Protein AF-A0A2D8RIL1-F1 (afdb_monomer_lite)

Radius of gyration: 15.76 Å; chains: 1; bounding box: 29×34×38 Å

Structure (mmCIF, N/CA/C/O backbone):
data_AF-A0A2D8RIL1-F1
#
_entry.id   AF-A0A2D8RIL1-F1
#
loop_
_atom_site.group_PDB
_atom_site.id
_atom_site.type_symbol
_atom_site.label_atom_id
_atom_site.label_alt_id
_atom_site.label_comp_id
_atom_site.label_asym_id
_atom_site.label_entity_id
_atom_site.label_seq_id
_atom_site.pdbx_PDB_ins_code
_atom_site.Cartn_x
_atom_site.Cartn_y
_atom_site.Cartn_z
_atom_site.occupancy
_atom_site.B_iso_or_equiv
_atom_site.auth_seq_id
_atom_site.auth_comp_id
_atom_site.auth_asym_id
_atom_site.auth_atom_id
_atom_site.pdbx_PDB_model_num
ATOM 1 N N . MET A 1 1 ? 9.813 5.042 19.261 1.00 64.31 1 MET A N 1
ATOM 2 C CA . MET A 1 1 ? 8.491 4.828 18.635 1.00 64.31 1 MET A CA 1
ATOM 3 C C . MET A 1 1 ? 8.563 5.105 17.135 1.00 64.31 1 MET A C 1
ATOM 5 O O . MET A 1 1 ? 8.179 4.227 16.381 1.00 64.31 1 MET A O 1
ATOM 9 N N . GLU A 1 2 ? 9.185 6.215 16.715 1.00 78.81 2 GLU A N 1
ATOM 10 C CA . GLU A 1 2 ? 9.468 6.561 15.301 1.00 78.81 2 GLU A CA 1
ATOM 11 C C . GLU A 1 2 ? 10.093 5.427 14.464 1.00 78.81 2 GLU A C 1
ATOM 13 O O . GLU A 1 2 ? 9.521 5.018 13.462 1.00 78.81 2 GLU A O 1
ATOM 18 N N . ALA A 1 3 ? 11.191 4.816 14.923 1.00 75.94 3 ALA A N 1
ATOM 19 C CA . ALA A 1 3 ? 11.885 3.767 14.159 1.00 75.94 3 ALA A CA 1
ATOM 20 C C . ALA A 1 3 ? 11.022 2.524 13.839 1.00 75.94 3 ALA A C 1
ATOM 22 O O . ALA A 1 3 ? 11.251 1.834 12.849 1.00 75.94 3 ALA A O 1
ATOM 23 N N . VAL A 1 4 ? 10.019 2.219 14.672 1.00 80.50 4 VAL A N 1
ATOM 24 C CA . VAL A 1 4 ? 9.105 1.086 14.436 1.00 80.50 4 VAL A CA 1
ATOM 25 C C . VAL A 1 4 ? 8.072 1.447 13.370 1.00 80.50 4 VAL A C 1
ATOM 27 O O . VAL A 1 4 ? 7.732 0.603 12.541 1.00 80.50 4 VAL A O 1
ATOM 30 N N . LEU A 1 5 ? 7.607 2.701 13.361 1.00 82.19 5 LEU A N 1
ATOM 31 C CA . LEU A 1 5 ? 6.704 3.210 12.331 1.00 82.19 5 LEU A CA 1
ATOM 32 C C . LEU A 1 5 ? 7.401 3.225 10.968 1.00 82.19 5 LEU A C 1
ATOM 34 O O . LEU A 1 5 ? 6.853 2.683 10.010 1.00 82.19 5 LEU A O 1
ATOM 38 N N . GLU A 1 6 ? 8.634 3.726 10.900 1.00 84.44 6 GLU A N 1
ATOM 39 C CA . GLU A 1 6 ? 9.440 3.725 9.672 1.00 84.44 6 GLU A CA 1
ATOM 40 C C . GLU A 1 6 ? 9.675 2.307 9.136 1.00 84.44 6 GLU A C 1
ATOM 42 O O . GLU A 1 6 ? 9.470 2.048 7.948 1.00 84.44 6 GLU A O 1
ATOM 47 N N . LEU A 1 7 ? 10.030 1.358 10.012 1.00 86.88 7 LEU A N 1
ATOM 48 C CA . LEU A 1 7 ? 10.196 -0.043 9.625 1.00 86.88 7 LEU A CA 1
ATOM 49 C C . LEU A 1 7 ? 8.884 -0.641 9.102 1.00 86.88 7 LEU A C 1
ATOM 51 O O . LEU A 1 7 ? 8.882 -1.320 8.077 1.00 86.88 7 LEU A O 1
ATOM 55 N N . SER A 1 8 ? 7.763 -0.378 9.777 1.00 87.69 8 SER A N 1
ATOM 56 C CA . SER A 1 8 ? 6.456 -0.880 9.345 1.00 87.69 8 SER A CA 1
ATOM 57 C C . SER A 1 8 ? 6.053 -0.329 7.974 1.00 87.69 8 SER A C 1
ATOM 59 O O . SER A 1 8 ? 5.581 -1.084 7.124 1.00 87.69 8 SER A O 1
ATOM 61 N N . GLN A 1 9 ? 6.327 0.951 7.714 1.00 90.12 9 GLN A N 1
ATOM 62 C CA . GLN A 1 9 ? 6.082 1.575 6.420 1.00 90.12 9 GLN A CA 1
ATOM 63 C C . GLN A 1 9 ? 6.967 0.960 5.333 1.00 90.12 9 GLN A C 1
ATOM 65 O O . GLN A 1 9 ? 6.468 0.626 4.261 1.00 90.12 9 GLN A O 1
ATOM 70 N N . ALA A 1 10 ? 8.2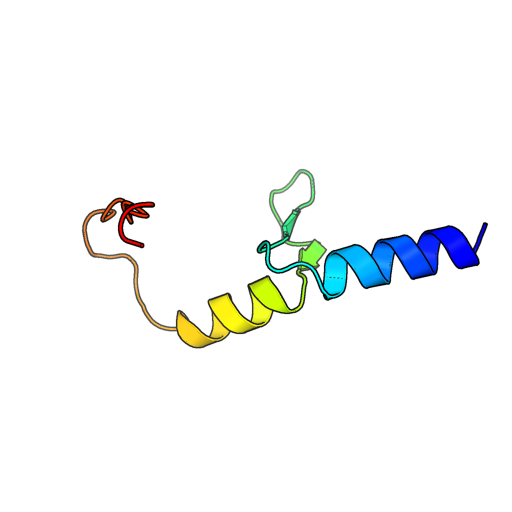54 0.749 5.617 1.00 92.06 10 ALA A N 1
ATOM 71 C CA . ALA A 1 10 ? 9.175 0.119 4.676 1.00 92.06 10 ALA A CA 1
ATOM 72 C C . ALA A 1 10 ? 8.731 -1.308 4.313 1.00 92.06 10 ALA A C 1
ATOM 74 O O . ALA A 1 10 ? 8.731 -1.678 3.140 1.00 92.06 10 ALA A O 1
ATOM 75 N N . LEU A 1 11 ? 8.288 -2.098 5.296 1.00 93.44 11 LEU A N 1
ATOM 76 C CA . LEU A 1 11 ? 7.778 -3.450 5.054 1.00 93.44 11 LEU A CA 1
ATOM 77 C C . LEU A 1 11 ? 6.537 -3.447 4.155 1.00 93.44 11 LEU A C 1
ATOM 79 O O . LEU A 1 11 ? 6.439 -4.273 3.250 1.00 93.44 11 LEU A O 1
ATOM 83 N N . VAL A 1 12 ? 5.602 -2.519 4.373 1.00 95.31 12 VAL A N 1
ATOM 84 C CA . VAL A 1 12 ? 4.392 -2.400 3.543 1.00 95.31 12 VAL A CA 1
ATOM 85 C C . VAL A 1 12 ? 4.734 -1.946 2.122 1.00 95.31 12 VAL A C 1
ATOM 87 O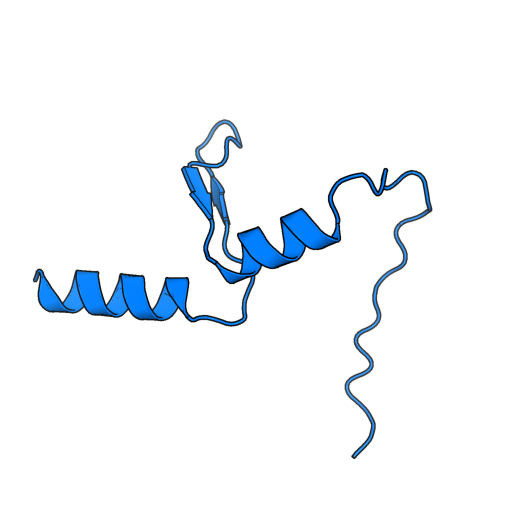 O . VAL A 1 12 ? 4.209 -2.505 1.154 1.00 95.31 12 VAL A O 1
ATOM 90 N N . GLU A 1 13 ? 5.636 -0.974 1.983 1.00 95.81 13 GLU A N 1
ATOM 91 C CA . GLU A 1 13 ? 6.004 -0.392 0.690 1.00 95.81 13 GLU A CA 1
ATOM 92 C C . GLU A 1 13 ? 6.785 -1.374 -0.195 1.00 95.81 13 GLU A C 1
ATOM 94 O O . GLU A 1 13 ? 6.599 -1.404 -1.412 1.00 95.81 13 GLU A O 1
ATOM 99 N N . HIS A 1 14 ? 7.620 -2.216 0.419 1.00 94.75 14 HIS A N 1
ATOM 100 C CA . HIS A 1 14 ? 8.436 -3.212 -0.277 1.00 94.75 14 HIS A CA 1
ATOM 101 C C . HIS A 1 14 ? 7.809 -4.611 -0.337 1.00 94.75 14 HIS A C 1
ATOM 103 O O . HIS A 1 14 ? 8.388 -5.514 -0.944 1.00 94.75 14 HIS A O 1
ATOM 109 N N . SER A 1 15 ? 6.629 -4.808 0.254 1.00 94.50 15 SER A N 1
ATOM 110 C CA . SER A 1 15 ? 5.895 -6.068 0.142 1.00 94.50 15 SER A CA 1
ATOM 111 C C . SER A 1 15 ? 5.459 -6.332 -1.302 1.00 94.50 15 SER A C 1
ATOM 113 O O . SER A 1 15 ? 4.980 -5.438 -2.000 1.00 94.50 15 SER A O 1
ATOM 115 N N . ALA A 1 16 ? 5.575 -7.589 -1.740 1.00 94.44 16 ALA A N 1
ATOM 116 C CA . ALA A 1 16 ? 5.068 -8.034 -3.039 1.00 94.44 16 ALA A CA 1
ATOM 117 C C . ALA A 1 16 ? 3.529 -8.076 -3.092 1.00 94.44 16 ALA A C 1
ATOM 119 O O . ALA A 1 16 ? 2.947 -8.058 -4.176 1.00 94.44 16 ALA A O 1
ATOM 120 N N . SER A 1 17 ? 2.862 -8.122 -1.935 1.00 94.44 17 SER A N 1
ATOM 121 C CA . SER A 1 17 ? 1.403 -8.094 -1.858 1.00 94.44 17 SER A CA 1
ATOM 122 C C . SER A 1 17 ? 0.863 -6.732 -2.285 1.00 94.44 17 SER A C 1
ATOM 124 O O . SER A 1 17 ? 1.379 -5.687 -1.885 1.00 94.44 17 SER A O 1
ATOM 126 N N . HIS A 1 18 ? -0.228 -6.730 -3.049 1.00 94.75 18 HIS A N 1
ATOM 127 C CA . HIS A 1 18 ? -0.963 -5.505 -3.350 1.00 94.75 18 HIS A CA 1
ATOM 128 C C . HIS A 1 18 ? -1.726 -5.053 -2.098 1.00 94.75 18 HIS A C 1
ATOM 130 O O . HIS A 1 18 ? -2.621 -5.759 -1.634 1.00 94.75 18 HIS A O 1
ATOM 136 N N . VAL A 1 19 ? -1.381 -3.885 -1.554 1.00 94.94 19 VAL A N 1
ATOM 137 C CA . VAL A 1 19 ? -2.007 -3.349 -0.337 1.00 94.94 19 VAL A CA 1
ATOM 138 C C . VAL A 1 19 ? -2.878 -2.147 -0.680 1.00 94.94 19 VAL A C 1
ATOM 140 O O . VAL A 1 19 ? -2.440 -1.227 -1.371 1.00 94.94 19 VAL A O 1
ATOM 143 N N . VAL A 1 20 ? -4.100 -2.154 -0.149 1.00 95.44 20 VAL A N 1
ATOM 144 C CA . VAL A 1 20 ? -5.051 -1.040 -0.171 1.00 95.44 20 VAL A CA 1
ATOM 145 C C . VAL A 1 20 ? -5.580 -0.830 1.239 1.00 95.44 20 VAL A C 1
ATOM 147 O O . VAL A 1 20 ? -6.004 -1.778 1.896 1.00 95.44 20 VAL A O 1
ATOM 150 N N . VAL A 1 21 ? -5.593 0.425 1.677 1.00 94.88 21 VAL A N 1
ATOM 151 C CA . VAL A 1 21 ? -6.333 0.858 2.864 1.00 94.88 21 VAL A CA 1
ATOM 152 C C . VAL A 1 21 ? -7.495 1.715 2.389 1.00 94.88 21 VAL A C 1
ATOM 154 O O . VAL A 1 21 ? -7.293 2.661 1.623 1.00 94.88 21 VAL A O 1
ATOM 157 N N . ILE A 1 22 ? -8.700 1.387 2.845 1.00 97.12 22 ILE A N 1
ATOM 158 C CA . ILE A 1 22 ? -9.929 2.133 2.564 1.00 97.12 22 ILE A CA 1
ATOM 159 C C . ILE A 1 22 ? -10.493 2.748 3.844 1.00 97.12 22 ILE A C 1
ATOM 161 O O . ILE A 1 22 ? -10.210 2.270 4.941 1.00 97.12 22 ILE A O 1
ATOM 165 N N . ASP A 1 23 ? -11.280 3.811 3.699 1.00 96.62 23 ASP A N 1
ATOM 166 C CA . ASP A 1 23 ? -12.136 4.303 4.778 1.00 96.62 23 ASP A CA 1
ATOM 167 C C . ASP A 1 23 ? -13.493 3.579 4.820 1.00 96.62 23 ASP A C 1
ATOM 169 O O . ASP A 1 23 ? -13.798 2.728 3.983 1.00 96.62 23 ASP A O 1
ATOM 173 N N . GLU A 1 24 ? -14.322 3.936 5.802 1.00 97.56 24 GLU A N 1
ATOM 174 C CA . GLU A 1 24 ? -15.663 3.372 6.017 1.00 97.56 24 GLU A CA 1
ATOM 175 C C . GLU A 1 24 ? -16.614 3.599 4.833 1.00 97.56 24 GLU A C 1
ATOM 177 O O . GLU A 1 24 ? -17.566 2.847 4.643 1.00 97.56 24 GLU A O 1
ATOM 182 N N . SER A 1 25 ? -16.346 4.614 4.007 1.00 97.12 25 SER A N 1
ATOM 183 C CA . SER A 1 25 ? -17.110 4.892 2.788 1.00 97.12 25 SER A CA 1
ATOM 184 C C . SER A 1 25 ? -16.590 4.127 1.565 1.00 97.12 25 SER A C 1
ATOM 186 O O . SER A 1 25 ? -17.094 4.311 0.457 1.00 97.12 25 SER A O 1
ATOM 188 N N . GLY A 1 26 ? -15.572 3.279 1.746 1.00 93.69 26 GLY A N 1
ATOM 189 C CA . GLY A 1 26 ? -14.939 2.504 0.685 1.00 93.69 26 GLY A CA 1
ATOM 190 C C . GLY A 1 26 ? -13.958 3.304 -0.174 1.00 93.69 26 GLY A C 1
ATOM 191 O O . GLY A 1 26 ? -13.519 2.813 -1.216 1.00 93.69 26 GLY A O 1
ATOM 192 N N . ARG A 1 27 ? -13.594 4.533 0.216 1.00 95.81 27 ARG A N 1
ATOM 193 C CA . ARG A 1 27 ? -12.629 5.343 -0.541 1.00 95.81 27 ARG A CA 1
ATOM 194 C C . ARG A 1 27 ? -11.208 4.925 -0.199 1.00 95.81 27 ARG A C 1
ATOM 196 O O . ARG A 1 27 ? -10.871 4.739 0.967 1.00 95.81 27 ARG A O 1
ATOM 203 N N . ILE A 1 28 ? -10.355 4.833 -1.217 1.00 95.38 28 ILE A N 1
ATOM 204 C CA . ILE A 1 28 ? -8.931 4.521 -1.049 1.00 95.38 28 ILE A CA 1
ATOM 205 C C . ILE A 1 28 ? -8.242 5.660 -0.286 1.00 95.38 28 ILE A C 1
ATOM 207 O O . ILE A 1 28 ? -8.281 6.816 -0.705 1.00 95.38 28 ILE A O 1
ATOM 211 N N . ARG A 1 29 ? -7.577 5.310 0.816 1.00 96.62 29 ARG A N 1
ATOM 212 C CA . ARG A 1 29 ? -6.770 6.204 1.658 1.00 96.62 29 ARG A CA 1
ATOM 213 C C . ARG A 1 29 ? -5.272 6.000 1.457 1.00 96.62 29 ARG A C 1
ATOM 215 O O . ARG A 1 29 ? -4.519 6.958 1.585 1.00 96.62 29 ARG A O 1
ATOM 222 N N . TYR A 1 30 ? -4.850 4.777 1.135 1.00 95.06 30 TYR A N 1
ATOM 223 C CA . TYR A 1 30 ? -3.453 4.441 0.857 1.00 95.06 30 TYR A CA 1
ATOM 224 C C . TYR A 1 30 ? -3.344 3.222 -0.068 1.00 95.06 30 TYR A C 1
ATOM 226 O O . TYR A 1 30 ? -4.198 2.332 -0.044 1.00 95.06 30 TYR A O 1
ATOM 234 N N . VAL A 1 31 ? -2.272 3.199 -0.861 1.00 96.19 31 VAL A N 1
ATOM 235 C CA . VAL A 1 31 ? -1.837 2.096 -1.725 1.00 96.19 31 VAL A CA 1
ATOM 236 C C . VAL A 1 31 ? -0.317 1.977 -1.651 1.00 96.19 31 VAL A C 1
ATOM 238 O O . VAL A 1 31 ? 0.357 3.003 -1.591 1.00 96.19 31 VAL A O 1
ATOM 241 N N . ASN A 1 32 ? 0.221 0.758 -1.712 1.00 96.69 32 ASN A N 1
ATOM 242 C CA . ASN A 1 32 ? 1.672 0.551 -1.806 1.00 96.69 32 ASN A CA 1
ATOM 243 C C . ASN A 1 32 ? 2.179 0.536 -3.263 1.00 96.69 32 ASN A C 1
ATOM 245 O O . ASN A 1 32 ? 1.395 0.463 -4.220 1.00 96.69 32 ASN A O 1
ATOM 249 N N . ALA A 1 33 ? 3.503 0.561 -3.456 1.00 96.25 33 ALA A N 1
ATOM 250 C CA . ALA A 1 33 ? 4.137 0.487 -4.774 1.00 96.25 33 ALA A CA 1
ATOM 251 C C . ALA A 1 33 ? 3.660 -0.697 -5.630 1.00 96.25 33 ALA A C 1
ATOM 253 O O . ALA A 1 33 ? 3.468 -0.530 -6.840 1.00 96.25 33 ALA A O 1
ATOM 254 N N . ALA A 1 34 ? 3.460 -1.876 -5.033 1.00 96.19 34 ALA A N 1
ATOM 255 C CA . ALA A 1 34 ? 2.991 -3.059 -5.753 1.00 96.19 34 ALA A CA 1
ATOM 256 C C . ALA A 1 34 ? 1.599 -2.822 -6.371 1.00 96.19 34 ALA A C 1
ATOM 258 O O . ALA A 1 34 ? 1.411 -3.043 -7.569 1.00 96.19 34 ALA A O 1
ATOM 259 N N . TRP A 1 35 ? 0.658 -2.254 -5.603 1.00 95.06 35 TRP A N 1
ATOM 260 C CA . TRP A 1 35 ? -0.657 -1.854 -6.115 1.00 95.06 35 TRP A CA 1
ATOM 261 C C . TRP A 1 35 ? -0.554 -0.815 -7.238 1.00 95.06 35 TRP A C 1
ATOM 263 O O . TRP A 1 35 ? -1.248 -0.915 -8.252 1.00 95.06 35 TRP A O 1
ATOM 273 N N . ILE A 1 36 ? 0.321 0.187 -7.098 1.00 93.50 36 ILE A N 1
ATOM 274 C CA . ILE A 1 36 ? 0.496 1.227 -8.123 1.00 93.50 36 ILE A CA 1
ATOM 275 C C . ILE A 1 36 ? 0.943 0.606 -9.451 1.00 93.50 36 ILE A C 1
ATOM 277 O O . ILE A 1 36 ? 0.359 0.930 -10.490 1.00 93.50 36 ILE A O 1
ATOM 281 N N . ARG A 1 37 ? 1.936 -0.290 -9.427 1.00 93.25 37 ARG A N 1
ATOM 282 C CA . ARG A 1 37 ? 2.441 -0.996 -10.619 1.00 93.25 37 ARG A CA 1
ATOM 283 C C . ARG A 1 37 ? 1.345 -1.832 -11.270 1.00 93.25 37 ARG A C 1
ATOM 285 O O . ARG A 1 37 ? 1.019 -1.586 -12.430 1.00 93.25 37 ARG A O 1
ATOM 292 N N . PHE A 1 38 ? 0.691 -2.690 -10.485 1.00 90.94 38 PHE A N 1
ATOM 293 C CA . PHE A 1 38 ? -0.435 -3.499 -10.947 1.00 90.94 38 PHE A CA 1
ATOM 294 C C . PHE A 1 38 ? -1.527 -2.636 -11.583 1.00 90.94 38 PHE A C 1
ATOM 296 O O . PHE A 1 38 ? -1.990 -2.919 -12.687 1.00 90.94 38 PHE A O 1
ATOM 303 N N . SER A 1 39 ? -1.915 -1.539 -10.922 1.00 89.81 39 SER A N 1
ATOM 304 C CA . SER A 1 39 ? -2.958 -0.659 -11.439 1.00 89.81 39 SER A CA 1
ATOM 305 C C . SER A 1 39 ? -2.576 -0.098 -12.804 1.00 89.81 39 SER A C 1
ATOM 307 O O . SER A 1 39 ? -3.398 -0.158 -13.707 1.00 89.81 39 SER A O 1
ATOM 309 N N . ARG A 1 40 ? -1.334 0.387 -12.983 1.00 89.69 40 ARG A N 1
ATOM 310 C CA . ARG A 1 40 ? -0.829 0.964 -14.240 1.00 89.69 40 ARG A CA 1
ATOM 311 C C . ARG A 1 40 ? -0.869 -0.040 -15.385 1.00 89.69 40 ARG A C 1
ATOM 31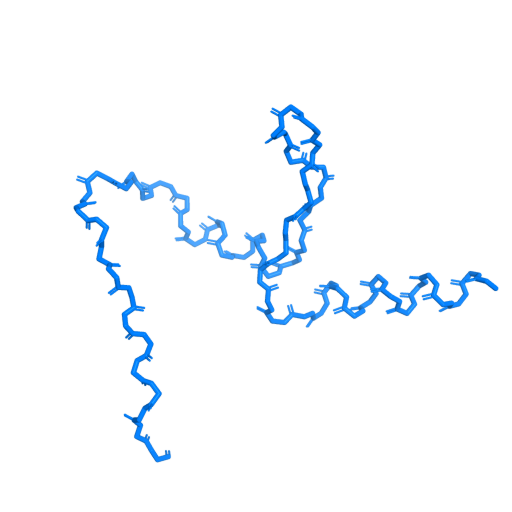3 O O . ARG A 1 40 ? -1.317 0.323 -16.465 1.00 89.69 40 ARG A O 1
ATOM 320 N N . GLU A 1 41 ? -0.459 -1.277 -15.131 1.00 88.12 41 GLU A N 1
ATOM 321 C CA . GLU A 1 41 ? -0.474 -2.364 -16.120 1.00 88.12 41 GLU A CA 1
ATOM 322 C C . GLU A 1 41 ? -1.895 -2.763 -16.539 1.00 88.12 41 GLU A C 1
ATOM 324 O O . GLU A 1 41 ? -2.113 -3.253 -17.647 1.00 88.12 41 GLU A O 1
ATOM 329 N N . ASN A 1 42 ? -2.874 -2.521 -15.666 1.00 83.88 42 ASN A N 1
ATOM 330 C CA . ASN A 1 42 ? -4.271 -2.884 -15.880 1.00 83.88 42 ASN A CA 1
ATOM 331 C C . ASN A 1 42 ? -5.173 -1.682 -16.219 1.00 83.88 42 ASN A C 1
ATOM 333 O O . ASN A 1 42 ? -6.371 -1.865 -16.457 1.00 83.88 42 ASN A O 1
ATOM 337 N N . ARG A 1 43 ? -4.633 -0.454 -16.298 1.00 72.69 43 ARG A N 1
ATOM 338 C CA . ARG A 1 43 ? -5.406 0.733 -16.707 1.00 72.69 43 ARG A CA 1
ATOM 339 C C . ARG A 1 43 ? -5.946 0.529 -18.122 1.00 72.69 43 ARG A C 1
ATOM 341 O O . ARG A 1 43 ? -5.195 0.245 -19.047 1.00 72.69 43 ARG A O 1
ATOM 348 N N . GLY A 1 44 ? -7.258 0.693 -18.290 1.00 60.75 44 GLY A N 1
ATOM 349 C CA . GLY A 1 44 ? -7.928 0.576 -19.590 1.00 60.75 44 GLY A CA 1
ATOM 350 C C . GLY A 1 44 ? -8.408 -0.833 -19.952 1.00 60.75 44 GLY A C 1
ATOM 351 O O . GLY A 1 44 ? -9.127 -0.979 -20.939 1.00 60.75 44 GLY A O 1
ATOM 352 N N . ARG A 1 45 ? -8.113 -1.865 -19.145 1.00 56.09 45 ARG A N 1
ATOM 353 C CA . ARG A 1 45 ? -8.829 -3.144 -19.247 1.00 56.09 45 ARG A CA 1
ATOM 354 C C . ARG A 1 45 ? -10.184 -2.991 -18.569 1.00 56.09 45 ARG A C 1
ATOM 356 O O . ARG A 1 45 ? -10.313 -3.170 -17.362 1.00 56.09 45 ARG A O 1
ATOM 363 N N . SER A 1 46 ? -11.202 -2.641 -19.351 1.00 52.03 46 SER A N 1
ATOM 364 C CA . SER A 1 46 ? -12.582 -2.829 -18.912 1.00 52.03 46 SER A CA 1
ATOM 365 C C . SER A 1 46 ? -12.752 -4.316 -18.590 1.00 52.03 46 SER A C 1
ATOM 367 O O . SER A 1 46 ? -12.529 -5.158 -19.460 1.00 52.03 46 SER A O 1
ATOM 369 N N . MET A 1 47 ? -13.084 -4.664 -17.344 1.00 53.31 47 MET A N 1
ATOM 370 C CA . MET A 1 47 ? -13.367 -6.048 -16.932 1.00 53.31 47 MET A CA 1
ATOM 371 C C . MET A 1 47 ? -14.713 -6.543 -17.498 1.00 53.31 47 MET A C 1
ATOM 373 O O . MET A 1 47 ? -15.492 -7.187 -16.808 1.00 53.31 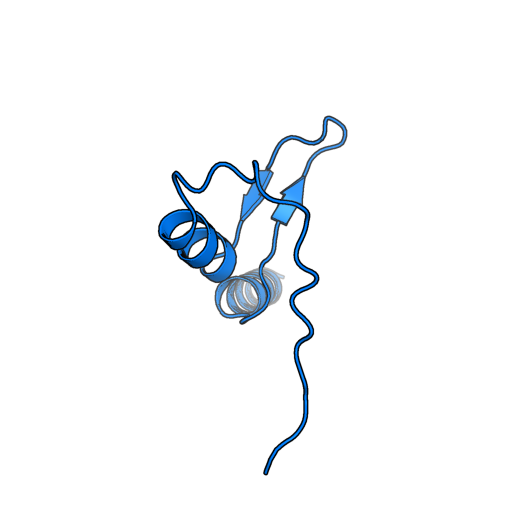47 MET A O 1
ATOM 377 N N . THR A 1 48 ? -15.018 -6.242 -18.762 1.00 51.88 48 THR A N 1
ATOM 378 C CA . THR A 1 48 ? -16.247 -6.666 -19.450 1.00 51.88 48 THR A CA 1
ATOM 379 C C . THR A 1 48 ? -16.214 -8.130 -19.893 1.00 51.88 48 THR A C 1
ATOM 381 O O . THR A 1 48 ? -17.181 -8.616 -20.472 1.00 51.88 48 THR A O 1
ATOM 384 N N . GLY A 1 49 ? -15.127 -8.855 -19.617 1.00 55.44 49 GLY A N 1
ATOM 385 C CA . GLY A 1 49 ? -15.070 -10.308 -19.762 1.00 55.44 49 GLY A CA 1
ATOM 386 C C . GLY A 1 49 ? -15.498 -11.018 -18.473 1.00 55.44 49 GLY A C 1
ATOM 387 O O . GLY A 1 49 ? -15.282 -10.471 -17.390 1.00 55.44 49 GLY A O 1
ATOM 388 N N . PRO A 1 50 ? -16.068 -12.238 -18.551 1.00 49.31 50 PRO A N 1
ATOM 389 C CA . PRO A 1 50 ? -16.368 -13.026 -17.360 1.00 49.31 50 PRO A CA 1
ATOM 390 C C . PRO A 1 50 ? -15.102 -13.147 -16.510 1.00 49.31 50 PRO A C 1
ATOM 392 O O . PRO A 1 50 ? -14.024 -13.385 -17.061 1.00 49.31 50 PRO A O 1
ATOM 395 N N . LEU A 1 51 ? -15.239 -12.949 -15.193 1.00 53.50 51 LEU A N 1
ATOM 396 C CA . LEU A 1 51 ? -14.173 -13.106 -14.202 1.00 53.50 51 LEU A CA 1
ATOM 397 C C . LEU A 1 51 ? -13.459 -14.440 -14.446 1.00 53.50 51 LEU A C 1
ATOM 399 O O . LEU A 1 51 ? -13.916 -15.496 -14.014 1.00 53.50 51 LEU A O 1
ATOM 403 N N . ARG A 1 52 ? -12.342 -14.412 -15.180 1.00 50.16 52 ARG A N 1
ATOM 404 C CA . ARG A 1 52 ? -11.462 -15.567 -15.271 1.00 50.16 52 ARG A CA 1
ATOM 4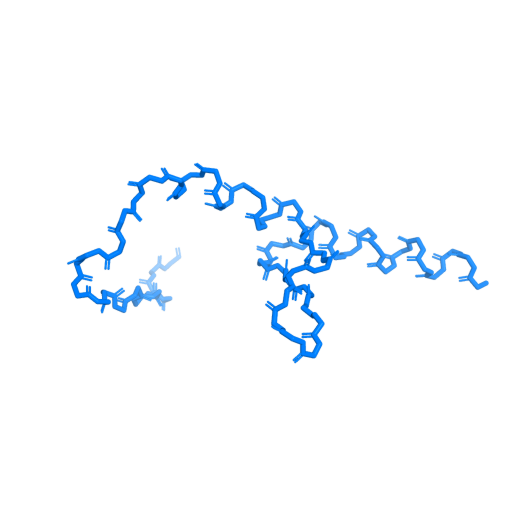05 C C . ARG A 1 52 ? -10.768 -15.639 -13.930 1.00 50.16 52 ARG A C 1
ATOM 407 O O . ARG A 1 52 ? -9.895 -14.822 -13.647 1.00 50.16 52 ARG A O 1
ATOM 414 N N . THR A 1 53 ? -11.183 -16.599 -13.110 1.00 49.34 53 THR A N 1
ATOM 415 C CA . THR A 1 53 ? -10.396 -17.068 -11.976 1.00 49.34 53 THR A CA 1
ATOM 416 C C . THR A 1 53 ? -8.976 -17.279 -12.478 1.00 49.34 53 THR A C 1
ATO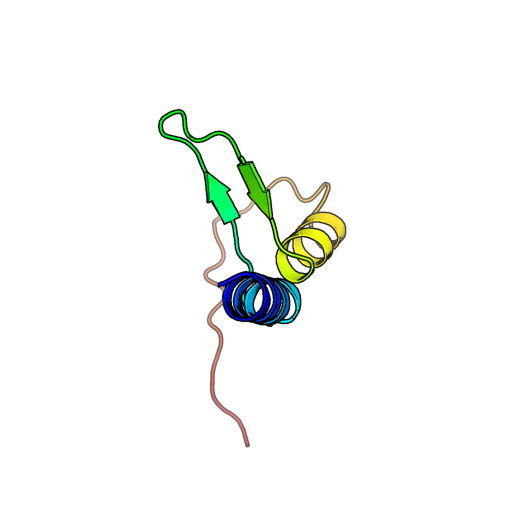M 418 O O . THR A 1 53 ? -8.728 -18.163 -13.299 1.00 49.34 53 THR A O 1
ATOM 421 N N . ILE A 1 54 ? -8.053 -16.422 -12.045 1.00 56.12 54 ILE A N 1
ATOM 422 C CA . ILE A 1 54 ? -6.633 -16.642 -12.269 1.00 56.12 54 ILE A CA 1
ATOM 423 C C . ILE A 1 54 ? -6.291 -17.783 -11.319 1.00 56.12 54 ILE A C 1
ATOM 425 O O . ILE A 1 54 ? -6.007 -17.563 -10.146 1.00 56.12 54 ILE A O 1
ATOM 429 N N . SER A 1 55 ? -6.432 -19.022 -11.791 1.00 48.31 55 SER A N 1
ATOM 430 C CA . SER A 1 55 ? -5.882 -20.170 -11.090 1.00 48.31 55 SER A CA 1
ATOM 431 C C . SER A 1 55 ? -4.372 -19.984 -11.105 1.00 48.31 55 SER A C 1
ATOM 433 O O . SER A 1 55 ? -3.717 -20.264 -12.109 1.00 48.31 55 SER A O 1
ATOM 435 N N . THR A 1 56 ? -3.812 -19.456 -10.021 1.00 49.28 56 THR A N 1
ATOM 436 C CA . THR A 1 56 ? -2.385 -19.577 -9.751 1.00 49.28 56 THR A CA 1
ATOM 437 C C . THR A 1 56 ? -2.124 -21.058 -9.521 1.00 49.28 56 THR A C 1
ATOM 439 O O . THR A 1 56 ? -2.250 -21.556 -8.403 1.00 49.28 56 THR A O 1
ATOM 442 N N . SER A 1 57 ? -1.850 -21.790 -10.600 1.00 43.03 57 SER A N 1
ATOM 443 C CA . SER A 1 57 ? -1.317 -23.140 -10.523 1.00 43.03 57 SER A CA 1
ATOM 444 C C . SER A 1 57 ? 0.071 -23.034 -9.905 1.00 43.03 57 SER A C 1
ATOM 446 O O . SER A 1 57 ? 1.068 -22.822 -10.591 1.00 43.03 57 SER A O 1
ATOM 448 N N . ALA A 1 58 ? 0.118 -23.144 -8.580 1.00 54.59 58 ALA A N 1
ATOM 449 C CA . ALA A 1 58 ? 1.315 -23.519 -7.857 1.00 54.59 58 ALA A CA 1
ATOM 450 C C . ALA A 1 58 ? 1.605 -24.988 -8.199 1.00 54.59 58 ALA A C 1
ATOM 452 O O . ALA A 1 58 ? 1.173 -25.892 -7.492 1.00 54.59 58 ALA A O 1
ATOM 453 N N . SER A 1 59 ? 2.223 -25.225 -9.354 1.00 57.62 59 SER A N 1
ATOM 454 C CA . SER A 1 59 ? 2.874 -26.481 -9.743 1.00 57.62 59 SER A CA 1
ATOM 455 C C . SER A 1 59 ? 3.518 -26.276 -11.106 1.00 57.62 59 SER A C 1
ATOM 457 O O . SER A 1 59 ? 2.831 -26.320 -12.119 1.00 57.62 59 SER A O 1
ATOM 459 N N . ASP A 1 60 ? 4.814 -25.990 -11.130 1.00 46.00 60 ASP A N 1
ATOM 460 C CA . ASP A 1 60 ? 5.784 -26.985 -11.592 1.00 46.00 60 ASP A CA 1
ATOM 461 C C . ASP A 1 60 ? 7.211 -26.451 -11.373 1.00 46.00 60 ASP A C 1
ATOM 463 O O . ASP A 1 60 ? 7.633 -25.516 -12.045 1.00 46.00 60 ASP A O 1
ATOM 467 N N . ARG A 1 61 ? 7.900 -27.114 -10.434 1.00 45.91 61 ARG A N 1
ATOM 468 C CA . ARG A 1 61 ? 9.359 -27.273 -10.264 1.00 45.91 61 ARG A CA 1
ATOM 469 C C . ARG A 1 61 ? 10.229 -26.055 -9.953 1.00 45.91 61 ARG A C 1
ATOM 471 O O . ARG A 1 61 ? 10.476 -25.215 -10.839 1.00 45.91 61 ARG A O 1
#

pLDDT: mean 79.44, std 19.05, range [43.03, 97.56]

Sequence (61 aa):
MEAVLELSQALVEHSASHVVVIDESGRIRYVNAAWIRFSRENRGRSMTGPLRTISTSASDR

Secondary structure (DSSP, 8-state):
-HHHHHHHHHHHHH-SS--EEE-TTS-EEEE-HHHHHHHHHHTT----S------------

Foldseek 3Di:
DVVVVVVVVVCQQPDCDWDFDADPVRHTPDTHPNVVVVCVVCPPPPPPDPPDPPPPPPDDD